Protein 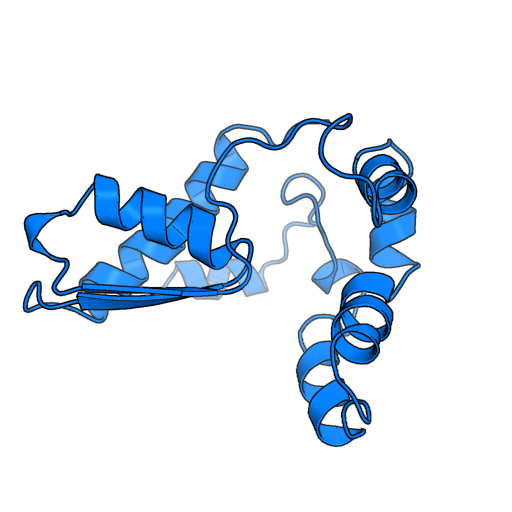AF-A0A9C7PJZ8-F1 (afdb_monomer_lite)

pLDDT: mean 70.58, std 18.26, range [32.34, 97.75]

Structure (mmCIF, N/CA/C/O backbone):
data_AF-A0A9C7PJZ8-F1
#
_entry.id   AF-A0A9C7PJZ8-F1
#
loop_
_atom_site.group_PDB
_atom_site.id
_atom_site.type_symbol
_atom_site.label_atom_id
_atom_site.label_alt_id
_atom_site.label_comp_id
_atom_site.label_asym_id
_atom_site.label_entity_id
_atom_site.label_seq_id
_atom_site.pdbx_PDB_ins_code
_atom_site.Cartn_x
_atom_site.Cartn_y
_atom_site.Cartn_z
_atom_site.occupancy
_atom_site.B_iso_or_equiv
_atom_site.auth_seq_id
_atom_site.auth_comp_id
_atom_site.auth_asym_id
_atom_site.auth_atom_id
_atom_site.pdbx_PDB_model_num
ATOM 1 N N . MET A 1 1 ? 16.365 11.785 -6.742 1.00 36.53 1 MET A N 1
ATOM 2 C CA . MET A 1 1 ? 15.647 12.972 -6.226 1.00 36.53 1 MET A CA 1
ATOM 3 C C . MET A 1 1 ? 14.552 12.459 -5.299 1.00 36.53 1 MET A C 1
ATOM 5 O O . MET A 1 1 ? 13.861 11.531 -5.699 1.00 36.53 1 MET A O 1
ATOM 9 N N . ALA A 1 2 ? 14.459 12.929 -4.051 1.00 34.19 2 ALA A N 1
ATOM 10 C CA . ALA A 1 2 ? 13.341 12.554 -3.178 1.00 34.19 2 ALA A CA 1
ATOM 11 C C . ALA A 1 2 ? 12.045 13.169 -3.738 1.00 34.19 2 ALA A C 1
ATOM 13 O O . ALA A 1 2 ? 12.118 14.288 -4.249 1.00 34.19 2 ALA A O 1
ATOM 14 N N . PRO A 1 3 ? 10.889 12.483 -3.677 1.00 42.41 3 PRO A N 1
ATOM 15 C CA . PRO A 1 3 ? 9.631 13.099 -4.074 1.00 42.41 3 PRO A CA 1
ATOM 16 C C . PRO A 1 3 ? 9.414 14.365 -3.239 1.00 42.41 3 PRO A C 1
ATOM 18 O O . PRO A 1 3 ? 9.582 14.350 -2.016 1.00 42.41 3 PRO A O 1
ATOM 21 N N . THR A 1 4 ? 9.071 15.469 -3.897 1.00 45.03 4 THR A N 1
ATOM 22 C CA . THR A 1 4 ? 8.714 16.709 -3.207 1.00 45.03 4 THR A CA 1
ATOM 23 C C . THR A 1 4 ? 7.458 16.485 -2.360 1.00 45.03 4 THR A C 1
ATOM 25 O O . THR A 1 4 ? 6.641 15.593 -2.618 1.00 45.03 4 THR A O 1
ATOM 28 N N . ALA A 1 5 ? 7.273 17.308 -1.326 1.00 45.72 5 ALA A N 1
ATOM 29 C CA . ALA A 1 5 ? 6.141 17.201 -0.402 1.00 45.72 5 ALA A CA 1
ATOM 30 C C . ALA A 1 5 ? 4.760 17.203 -1.105 1.00 45.72 5 ALA A C 1
ATOM 32 O O . ALA A 1 5 ? 3.780 16.718 -0.542 1.00 45.72 5 ALA A O 1
ATOM 33 N N . THR A 1 6 ? 4.673 17.711 -2.336 1.00 45.94 6 THR A N 1
ATOM 34 C CA . THR A 1 6 ? 3.452 17.827 -3.148 1.00 45.94 6 THR A CA 1
ATOM 35 C C . THR A 1 6 ? 2.918 16.477 -3.648 1.00 45.94 6 THR A C 1
ATOM 37 O O . THR A 1 6 ? 1.704 16.247 -3.643 1.00 45.94 6 THR A O 1
ATOM 40 N N . ALA A 1 7 ? 3.804 15.553 -4.031 1.00 53.09 7 ALA A N 1
ATOM 41 C CA . ALA A 1 7 ? 3.425 14.228 -4.531 1.00 53.09 7 ALA A CA 1
ATOM 42 C C . ALA A 1 7 ? 2.818 13.348 -3.423 1.00 53.09 7 ALA A C 1
ATOM 44 O O . ALA A 1 7 ? 1.745 12.765 -3.589 1.00 53.09 7 ALA A O 1
ATOM 45 N N . LEU A 1 8 ? 3.468 13.332 -2.255 1.00 51.75 8 LEU A N 1
ATOM 46 C CA . LEU A 1 8 ? 2.996 12.632 -1.056 1.00 51.75 8 LEU A CA 1
ATOM 47 C C . LEU A 1 8 ? 1.656 13.188 -0.557 1.00 51.75 8 LEU A C 1
ATOM 49 O O . LEU A 1 8 ? 0.753 12.418 -0.236 1.00 51.75 8 LEU A O 1
ATOM 53 N N . ARG A 1 9 ? 1.481 14.517 -0.569 1.00 57.34 9 ARG A N 1
ATOM 54 C CA . ARG A 1 9 ? 0.204 15.162 -0.212 1.00 57.34 9 ARG A CA 1
ATOM 55 C C . ARG A 1 9 ? -0.939 14.768 -1.150 1.00 57.34 9 ARG A C 1
ATOM 57 O O . ARG A 1 9 ? -2.061 14.589 -0.688 1.00 57.34 9 ARG A O 1
ATOM 64 N N . SER A 1 10 ? -0.662 14.591 -2.442 1.00 62.22 10 SER A N 1
ATOM 65 C CA . SER A 1 10 ? -1.684 14.211 -3.426 1.00 62.22 10 SER A CA 1
ATOM 66 C C . SER A 1 10 ? -2.188 12.776 -3.229 1.00 62.22 10 SER A C 1
ATOM 68 O O . SER A 1 10 ? -3.394 12.547 -3.273 1.00 62.22 10 SER A O 1
ATOM 70 N N . LEU A 1 11 ? -1.291 11.820 -2.961 1.00 60.25 11 LEU A N 1
ATOM 71 C CA . LEU A 1 11 ? -1.665 10.426 -2.675 1.00 60.25 11 LEU A CA 1
ATOM 72 C C . LEU A 1 11 ? -2.443 10.301 -1.363 1.00 60.25 11 LEU A C 1
ATOM 74 O O . LEU A 1 11 ? -3.479 9.641 -1.324 1.00 60.25 11 LEU A O 1
ATOM 78 N N . LEU A 1 12 ? -1.987 10.996 -0.317 1.00 62.09 12 LEU A N 1
ATOM 79 C CA . LEU A 1 12 ? -2.677 11.037 0.971 1.00 62.09 12 LEU A CA 1
ATOM 80 C C . LEU A 1 12 ? -4.079 11.653 0.855 1.00 62.09 12 LEU A C 1
ATOM 82 O O . LEU A 1 12 ? -5.016 11.154 1.472 1.00 62.09 12 LEU A O 1
ATOM 86 N N . SER A 1 13 ? -4.249 12.697 0.037 1.00 64.56 13 SER A N 1
ATOM 87 C CA . SER A 1 13 ? -5.549 13.344 -0.186 1.00 64.56 13 SER A CA 1
ATOM 88 C C . SER A 1 13 ? -6.565 12.418 -0.864 1.00 64.56 13 SER A C 1
ATOM 90 O O . SER A 1 13 ? -7.709 12.359 -0.416 1.00 64.56 13 SER A O 1
ATOM 92 N N . ILE A 1 14 ? -6.151 11.659 -1.885 1.00 67.00 14 ILE A N 1
ATOM 93 C CA . ILE A 1 14 ? -7.023 10.677 -2.556 1.00 67.00 14 ILE A CA 1
ATOM 94 C C . ILE A 1 14 ? -7.437 9.583 -1.569 1.00 67.00 14 ILE A C 1
ATOM 96 O O . ILE A 1 14 ? -8.618 9.270 -1.444 1.00 67.00 14 ILE A O 1
ATOM 100 N N . TRP A 1 15 ? -6.473 9.052 -0.816 1.00 67.44 15 TRP A N 1
ATOM 101 C CA . TRP A 1 15 ? -6.726 8.009 0.174 1.00 67.44 15 TRP A CA 1
ATOM 102 C C . TRP A 1 15 ? -7.683 8.466 1.275 1.00 67.44 15 TRP A C 1
ATOM 104 O O . TRP A 1 15 ? -8.681 7.802 1.544 1.00 67.44 15 TRP A O 1
ATOM 114 N N . THR A 1 16 ? -7.433 9.633 1.868 1.00 64.69 16 THR A N 1
ATOM 115 C CA . THR A 1 16 ? -8.276 10.165 2.948 1.00 64.69 16 THR A CA 1
ATOM 116 C C . THR A 1 16 ? -9.698 10.438 2.445 1.00 64.69 16 THR A C 1
ATOM 118 O O . THR A 1 16 ? -10.662 10.098 3.127 1.00 64.69 16 THR A O 1
ATOM 121 N N . GLY A 1 17 ? -9.845 10.964 1.221 1.00 64.56 17 GLY A N 1
ATOM 122 C CA . GLY A 1 17 ? -11.154 11.186 0.598 1.00 64.56 17 GLY A CA 1
ATOM 123 C C . GLY A 1 17 ? -11.938 9.894 0.335 1.00 64.56 17 GLY A C 1
ATOM 124 O O . GLY A 1 17 ? -13.152 9.868 0.536 1.00 64.56 17 GLY A O 1
ATOM 125 N N . CYS A 1 18 ? -11.263 8.808 -0.057 1.00 67.19 18 CYS A N 1
ATOM 126 C CA . CYS A 1 18 ? -11.900 7.499 -0.218 1.00 67.19 18 CYS A CA 1
ATOM 127 C C . CYS A 1 18 ? -12.420 6.940 1.115 1.00 67.19 18 CYS A C 1
ATOM 129 O O . CYS A 1 18 ? -13.559 6.484 1.165 1.00 67.19 18 CYS A O 1
ATOM 131 N N . PHE A 1 19 ? -11.641 7.009 2.200 1.00 66.06 19 PHE A N 1
ATOM 132 C CA . PHE A 1 19 ? -12.062 6.453 3.494 1.00 66.06 19 PHE A CA 1
ATOM 133 C C . PHE A 1 19 ? -13.255 7.189 4.108 1.00 66.06 19 PHE A C 1
ATOM 135 O O . PHE A 1 19 ? -14.160 6.536 4.619 1.00 66.06 19 PHE A O 1
ATOM 142 N N . VAL A 1 20 ? -13.320 8.518 3.976 1.00 64.19 20 VAL A N 1
ATOM 143 C CA . VAL A 1 20 ? -14.484 9.298 4.435 1.00 64.19 20 VAL A CA 1
ATOM 144 C C . VAL A 1 20 ? -15.769 8.872 3.714 1.00 64.19 20 VAL A C 1
ATOM 146 O O . VAL A 1 20 ? -16.827 8.816 4.332 1.00 64.19 20 VAL A O 1
ATOM 149 N N . LYS A 1 21 ? -15.691 8.535 2.419 1.00 67.12 21 LYS A N 1
ATOM 150 C CA . LYS A 1 21 ? -16.859 8.077 1.646 1.00 67.12 21 LYS A CA 1
ATOM 151 C C . LYS A 1 21 ? -17.228 6.614 1.917 1.00 67.12 21 LYS A C 1
ATOM 153 O O . LYS A 1 21 ? -18.398 6.266 1.820 1.00 67.12 21 LYS A O 1
ATOM 158 N N . LEU A 1 22 ? -16.249 5.759 2.216 1.00 69.12 22 LEU A N 1
ATOM 159 C CA . LEU A 1 22 ? -16.442 4.306 2.318 1.00 69.12 22 LEU A CA 1
ATOM 160 C C . LEU A 1 22 ? -16.697 3.803 3.745 1.00 69.12 22 LEU A C 1
ATOM 162 O O . LEU A 1 22 ? -17.173 2.682 3.904 1.00 69.12 22 LEU A O 1
ATOM 166 N N . ALA A 1 23 ? -16.386 4.597 4.771 1.00 66.94 23 ALA A N 1
ATOM 167 C CA . ALA A 1 23 ? -16.509 4.183 6.166 1.00 66.94 23 ALA A CA 1
ATOM 168 C C . ALA A 1 23 ? -17.159 5.259 7.053 1.00 66.94 23 ALA A C 1
ATOM 170 O O . ALA A 1 23 ? -16.502 5.808 7.941 1.00 66.94 23 ALA A O 1
ATOM 171 N N . PRO A 1 24 ? -18.453 5.555 6.841 1.00 70.38 24 PRO A N 1
ATOM 172 C CA . PRO A 1 24 ? -19.162 6.588 7.598 1.00 70.38 24 PRO A CA 1
ATOM 173 C C . PRO A 1 24 ? -19.290 6.265 9.097 1.00 70.38 24 PRO A C 1
ATOM 175 O O . PRO A 1 24 ? -19.355 7.178 9.915 1.00 70.38 24 PRO A O 1
ATOM 178 N N . ASP A 1 25 ? -19.271 4.981 9.465 1.00 79.44 25 ASP A N 1
ATOM 179 C CA . ASP A 1 25 ? -19.582 4.527 10.826 1.00 79.44 25 ASP A CA 1
ATOM 180 C C . ASP A 1 25 ? -18.359 4.433 11.752 1.00 79.44 25 ASP A C 1
ATOM 182 O O . ASP A 1 25 ? -18.463 3.878 12.844 1.00 79.44 25 ASP A O 1
ATOM 186 N N . ASN A 1 26 ? -17.185 4.926 11.333 1.00 81.69 26 ASN A N 1
ATOM 187 C CA . ASN A 1 26 ? -15.962 4.899 12.151 1.00 81.69 26 ASN A CA 1
ATOM 188 C C . ASN A 1 26 ? -15.577 3.488 12.661 1.00 81.69 26 ASN A C 1
ATOM 190 O O . ASN A 1 26 ? -15.018 3.334 13.740 1.00 81.69 26 ASN A O 1
ATOM 194 N N . ASN A 1 27 ? -15.865 2.441 11.883 1.00 88.56 27 ASN A N 1
ATOM 195 C CA . ASN A 1 27 ? -15.641 1.042 12.269 1.00 88.56 27 ASN A CA 1
ATOM 196 C C . ASN A 1 27 ? -14.758 0.306 11.246 1.00 88.56 27 ASN A C 1
ATOM 198 O O . ASN A 1 27 ? -15.118 -0.740 10.701 1.00 88.56 27 ASN A O 1
ATOM 202 N N . VAL A 1 28 ? -13.605 0.895 10.930 1.00 90.75 28 VAL A N 1
ATOM 203 C CA . VAL A 1 28 ? -12.729 0.454 9.840 1.00 90.75 28 VAL A CA 1
ATOM 204 C C . VAL A 1 28 ? -11.820 -0.680 10.290 1.00 90.75 28 VAL A C 1
ATOM 206 O O . VAL A 1 28 ? -11.072 -0.551 11.257 1.00 90.75 28 VAL A O 1
ATOM 209 N N . THR A 1 29 ? -11.831 -1.783 9.542 1.00 93.19 29 THR A N 1
ATOM 210 C CA . THR A 1 29 ? -10.794 -2.819 9.632 1.00 93.19 29 THR A CA 1
ATOM 211 C C . THR A 1 29 ? -9.828 -2.647 8.467 1.00 93.19 29 THR A C 1
ATOM 213 O O . THR A 1 29 ? -10.221 -2.803 7.312 1.00 93.19 29 THR A O 1
ATOM 216 N N . LEU A 1 30 ? -8.571 -2.312 8.753 1.00 93.00 30 LEU A N 1
ATOM 217 C CA . LEU A 1 30 ? -7.536 -2.159 7.731 1.00 93.00 30 LEU A CA 1
ATOM 218 C C . LEU A 1 30 ? -6.878 -3.513 7.453 1.00 93.00 30 LEU A C 1
ATOM 220 O O . LEU A 1 30 ? -6.377 -4.146 8.376 1.00 93.00 30 LEU A O 1
ATOM 224 N N . VAL A 1 31 ? -6.841 -3.932 6.187 1.00 95.56 31 VAL A N 1
ATOM 225 C CA . VAL A 1 31 ? -6.050 -5.081 5.717 1.00 95.56 31 VAL A CA 1
ATOM 226 C C . VAL A 1 31 ? -5.054 -4.564 4.684 1.00 95.56 31 VAL A C 1
ATOM 228 O O . VAL A 1 31 ? -5.451 -4.184 3.585 1.00 95.56 31 VAL A O 1
ATOM 231 N N . ILE A 1 32 ? -3.780 -4.444 5.063 1.00 93.69 32 ILE A N 1
ATOM 232 C CA . ILE A 1 32 ? -2.799 -3.610 4.341 1.00 93.69 32 ILE A CA 1
ATOM 233 C C . ILE A 1 32 ? -1.483 -4.341 4.037 1.00 93.69 32 ILE A C 1
ATOM 235 O O . ILE A 1 32 ? -1.030 -5.184 4.808 1.00 93.69 32 ILE A O 1
ATOM 239 N N . HIS A 1 33 ? -0.863 -3.996 2.904 1.00 92.06 33 HIS A N 1
ATOM 240 C CA . HIS A 1 33 ? 0.317 -4.663 2.338 1.00 92.06 33 HIS A CA 1
ATOM 241 C C . HIS A 1 33 ? 1.245 -3.655 1.635 1.00 92.06 33 HIS A C 1
ATOM 243 O O . HIS A 1 33 ? 0.745 -2.711 1.015 1.00 92.06 33 HIS A O 1
ATOM 249 N N . ASP A 1 34 ? 2.570 -3.845 1.723 1.00 88.56 34 ASP A N 1
ATOM 250 C CA . ASP A 1 34 ? 3.605 -3.018 1.069 1.00 88.56 34 ASP A CA 1
ATOM 251 C C . ASP A 1 34 ? 3.395 -1.497 1.304 1.00 88.56 34 ASP A C 1
ATOM 253 O O . ASP A 1 34 ? 3.170 -1.072 2.438 1.00 88.56 34 ASP A O 1
ATOM 257 N N . TRP A 1 35 ? 3.415 -0.637 0.279 1.00 85.88 35 TRP A N 1
ATOM 258 C CA . TRP A 1 35 ? 3.150 0.803 0.421 1.00 85.88 35 TRP A CA 1
ATOM 259 C C . TRP A 1 35 ? 1.751 1.120 0.963 1.00 85.88 35 TRP A C 1
ATOM 261 O O . TRP A 1 35 ? 1.559 2.166 1.594 1.00 85.88 35 TRP A O 1
ATOM 271 N N . GLY A 1 36 ? 0.789 0.211 0.780 1.00 87.00 36 GLY A N 1
ATOM 272 C CA . GLY A 1 36 ? -0.525 0.297 1.410 1.00 87.00 36 GLY A CA 1
ATOM 273 C C . GLY A 1 36 ? -0.437 0.284 2.937 1.00 87.00 36 GLY A C 1
ATOM 274 O O . GLY A 1 36 ? -1.266 0.910 3.594 1.00 87.00 36 GLY A O 1
ATOM 275 N N . SER A 1 37 ? 0.597 -0.339 3.517 1.00 92.00 37 SER A N 1
ATOM 276 C CA . SER A 1 37 ? 0.824 -0.293 4.961 1.00 92.00 37 SER A CA 1
ATOM 277 C C . SER A 1 37 ? 1.283 1.087 5.425 1.00 92.00 37 SER A C 1
ATOM 279 O O . SER A 1 37 ? 0.765 1.598 6.411 1.00 92.00 37 SER A O 1
ATOM 281 N N . GLY A 1 38 ? 2.204 1.732 4.701 1.00 89.25 38 GLY A N 1
ATOM 282 C CA . GLY A 1 38 ? 2.670 3.082 5.035 1.00 89.25 38 GLY A CA 1
ATOM 283 C C . GLY A 1 38 ? 1.529 4.103 5.021 1.00 89.25 38 GLY A C 1
ATOM 284 O O . GLY A 1 38 ? 1.406 4.914 5.939 1.00 89.25 38 GLY A O 1
ATOM 285 N N . LEU A 1 39 ? 0.653 4.013 4.015 1.00 87.75 39 LEU A N 1
ATOM 286 C CA . LEU A 1 39 ? -0.555 4.837 3.917 1.00 87.75 39 LEU A CA 1
ATOM 287 C C . LEU A 1 39 ? -1.575 4.489 5.010 1.00 87.75 39 LEU A C 1
ATOM 289 O O . LEU A 1 39 ? -2.064 5.384 5.698 1.00 87.75 39 LEU A O 1
ATOM 293 N N . GLY A 1 40 ? -1.857 3.199 5.208 1.00 89.75 40 GLY A N 1
ATOM 294 C CA . GLY A 1 40 ? -2.822 2.717 6.195 1.00 89.75 40 GLY A CA 1
ATOM 295 C C . GLY A 1 40 ? -2.435 3.061 7.631 1.00 89.75 40 GLY A C 1
ATOM 296 O O . GLY A 1 40 ? -3.257 3.593 8.370 1.00 89.75 40 GLY A O 1
ATOM 297 N N . PHE A 1 41 ? -1.176 2.846 8.019 1.00 92.81 41 PHE A N 1
ATOM 298 C CA . PHE A 1 41 ? -0.676 3.219 9.344 1.00 92.81 41 PHE A CA 1
ATOM 299 C C . PHE A 1 41 ? -0.686 4.733 9.555 1.00 92.81 41 PHE A C 1
ATOM 301 O O . PHE A 1 41 ? -1.025 5.199 10.643 1.00 92.81 41 PHE A O 1
ATOM 308 N N . HIS A 1 42 ? -0.347 5.514 8.525 1.00 90.38 42 HIS A N 1
ATOM 309 C CA . HIS A 1 42 ? -0.427 6.968 8.611 1.00 90.38 42 HIS A CA 1
ATOM 310 C C . HIS A 1 42 ? -1.870 7.442 8.819 1.00 90.38 42 HIS A C 1
ATOM 312 O O . HIS A 1 42 ? -2.119 8.262 9.700 1.00 90.38 42 HIS A O 1
ATOM 318 N N . TRP A 1 43 ? -2.826 6.893 8.064 1.00 88.62 43 TRP A N 1
ATOM 319 C CA . TRP A 1 43 ? -4.242 7.217 8.223 1.00 88.62 43 TRP A CA 1
ATOM 320 C C . TRP A 1 43 ? -4.782 6.775 9.589 1.00 88.62 43 TRP A C 1
ATOM 322 O O . TRP A 1 43 ? -5.410 7.581 10.269 1.00 88.62 43 TRP A O 1
ATOM 332 N N . ALA A 1 44 ? -4.473 5.554 10.037 1.00 91.19 44 ALA A N 1
ATOM 333 C CA . ALA A 1 44 ? -4.887 5.037 11.343 1.00 91.19 44 ALA A CA 1
ATOM 334 C C . ALA A 1 44 ? -4.362 5.901 12.497 1.00 91.19 44 ALA A C 1
ATOM 336 O O . ALA A 1 44 ? -5.095 6.202 13.433 1.00 91.19 44 ALA A O 1
ATOM 337 N N . ARG A 1 45 ? -3.109 6.369 12.400 1.00 92.25 45 ARG A N 1
ATOM 338 C CA . ARG A 1 45 ? -2.525 7.297 13.378 1.00 92.25 45 ARG A CA 1
ATOM 339 C C . ARG A 1 45 ? -3.296 8.618 13.462 1.00 92.25 45 ARG A C 1
ATOM 341 O O . ARG A 1 45 ? -3.354 9.208 14.536 1.00 92.25 45 ARG A O 1
ATOM 348 N N . LEU A 1 46 ? -3.829 9.102 12.342 1.00 89.06 46 LEU A N 1
ATOM 349 C CA . LEU A 1 46 ? -4.598 10.347 12.283 1.00 89.06 46 LEU A CA 1
ATOM 350 C C . LEU A 1 46 ? -6.086 10.157 12.626 1.00 89.06 46 LEU A C 1
ATOM 352 O O . LEU A 1 46 ? -6.747 11.142 12.933 1.00 89.06 46 LEU A O 1
ATOM 356 N N . ASN A 1 47 ? -6.603 8.924 12.589 1.00 88.56 47 ASN A N 1
ATOM 357 C CA . ASN A 1 47 ? -8.021 8.601 12.787 1.00 88.56 47 ASN A CA 1
ATOM 358 C C . ASN A 1 47 ? -8.205 7.386 13.725 1.00 88.56 47 ASN A C 1
ATOM 360 O O . ASN A 1 47 ? -8.849 6.411 13.335 1.00 88.56 47 ASN A O 1
ATOM 364 N N . PRO A 1 48 ? -7.632 7.389 14.944 1.00 91.69 48 PRO A N 1
ATOM 365 C CA . PRO A 1 48 ? -7.624 6.206 15.808 1.00 91.69 48 PRO A CA 1
ATOM 366 C C . PRO A 1 48 ? -9.032 5.758 16.224 1.00 91.69 48 PRO A C 1
ATOM 368 O O . PRO A 1 48 ? -9.298 4.562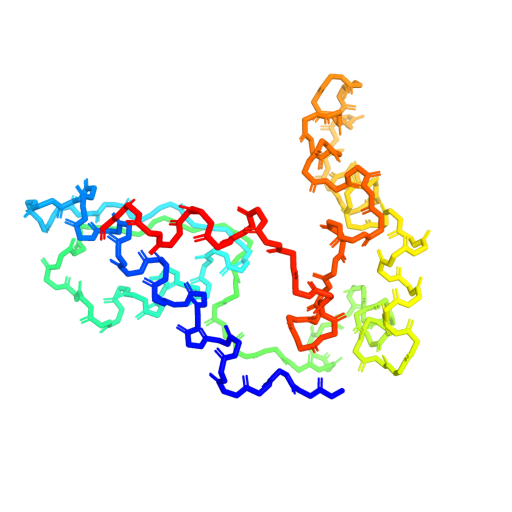 16.253 1.00 91.69 48 PRO A O 1
ATOM 371 N N . GLU A 1 49 ? -9.946 6.704 16.459 1.00 91.25 49 GLU A N 1
ATOM 372 C CA . GLU A 1 49 ? -11.345 6.432 16.838 1.00 91.25 49 GLU A CA 1
ATOM 373 C C . GLU A 1 49 ? -12.146 5.733 15.732 1.00 91.25 49 GLU A C 1
ATOM 375 O O . GLU A 1 49 ? -13.178 5.124 15.997 1.00 91.25 49 GLU A O 1
ATOM 380 N N . SER A 1 50 ? -11.678 5.812 14.484 1.00 89.44 50 SER A N 1
ATOM 381 C CA . SER A 1 50 ? -12.329 5.174 13.341 1.00 89.44 50 SER A CA 1
ATOM 382 C C . SER A 1 50 ? -11.842 3.745 13.092 1.00 89.44 50 SER A C 1
ATOM 384 O O . SER A 1 50 ? -12.340 3.086 12.177 1.00 89.44 50 SER A O 1
ATOM 386 N N . VAL A 1 51 ? -10.840 3.265 13.839 1.00 92.31 51 VAL A N 1
ATOM 387 C CA . VAL A 1 51 ? -10.173 1.983 13.587 1.00 92.31 51 VAL A CA 1
ATOM 388 C C . VAL A 1 51 ? -10.670 0.919 14.558 1.00 92.31 51 VAL A C 1
ATOM 390 O O . VAL A 1 51 ? -10.381 0.943 15.749 1.00 92.31 51 VAL A O 1
ATOM 393 N N . LYS A 1 52 ? -11.333 -0.098 14.009 1.00 94.62 52 LYS A N 1
ATOM 394 C CA . LYS A 1 52 ? -11.701 -1.323 14.726 1.00 94.62 52 LYS A CA 1
ATOM 395 C C . LYS A 1 52 ? -10.510 -2.260 14.916 1.00 94.62 52 LYS A C 1
ATOM 397 O O . LYS A 1 52 ? -10.393 -2.939 15.931 1.00 94.62 52 LYS A O 1
ATOM 402 N N . GLY A 1 53 ? -9.659 -2.358 13.897 1.00 95.12 53 GLY A N 1
ATOM 403 C CA . GLY A 1 53 ? -8.539 -3.290 13.886 1.00 95.12 53 GLY A CA 1
ATOM 404 C C . GLY A 1 53 ? -7.681 -3.174 12.634 1.00 95.12 53 GLY A C 1
ATOM 405 O O . GLY A 1 53 ? -8.092 -2.594 11.627 1.00 95.12 53 GLY A O 1
ATOM 406 N N . ILE A 1 54 ? -6.472 -3.731 12.707 1.00 96.88 54 ILE A N 1
ATOM 407 C CA . ILE A 1 54 ? -5.493 -3.706 11.619 1.00 96.88 54 ILE A CA 1
ATOM 408 C C . ILE A 1 54 ? -4.878 -5.097 11.467 1.00 96.88 54 ILE A C 1
ATOM 410 O O . ILE A 1 54 ? -4.266 -5.613 12.399 1.00 96.88 54 ILE A O 1
ATOM 414 N N . ALA A 1 55 ? -5.006 -5.675 10.277 1.00 97.75 55 ALA A N 1
ATOM 415 C CA . ALA A 1 55 ? -4.232 -6.818 9.819 1.00 97.75 55 ALA A CA 1
ATOM 416 C C . ALA A 1 55 ? -3.251 -6.343 8.740 1.00 97.75 55 ALA A C 1
ATOM 418 O O . ALA A 1 55 ? -3.612 -5.569 7.853 1.00 97.75 55 ALA A O 1
ATOM 419 N N . TYR A 1 56 ? -2.000 -6.785 8.804 1.00 96.81 56 TYR A N 1
ATOM 420 C CA . TYR A 1 56 ? -0.984 -6.381 7.838 1.00 96.81 56 TYR A CA 1
ATOM 421 C C . TYR A 1 56 ? -0.068 -7.544 7.468 1.00 96.81 56 TYR A C 1
ATOM 423 O O . TYR A 1 56 ? 0.119 -8.471 8.253 1.00 96.81 56 TYR A O 1
ATOM 431 N N . MET A 1 57 ? 0.505 -7.481 6.269 1.00 94.75 57 MET A N 1
ATOM 432 C CA . MET A 1 57 ? 1.458 -8.467 5.752 1.00 94.75 57 MET A CA 1
ATOM 433 C C . MET A 1 57 ? 2.505 -7.764 4.884 1.00 94.75 57 MET A C 1
ATOM 435 O O . MET A 1 57 ? 2.180 -6.744 4.280 1.00 94.75 57 MET A O 1
ATOM 439 N N . GLU A 1 58 ? 3.747 -8.264 4.871 1.00 89.94 58 GLU A N 1
ATOM 440 C CA . GLU A 1 58 ? 4.892 -7.672 4.139 1.00 89.94 58 GLU A CA 1
ATOM 441 C C . GLU A 1 58 ? 4.907 -6.131 4.207 1.00 89.94 58 GLU A C 1
ATOM 443 O O . GLU A 1 58 ? 4.928 -5.414 3.206 1.00 89.94 58 GLU A O 1
ATOM 448 N N . ALA A 1 59 ? 4.774 -5.610 5.428 1.00 89.69 59 ALA A N 1
ATOM 449 C CA . ALA A 1 59 ? 4.505 -4.203 5.678 1.00 89.69 59 ALA A CA 1
ATOM 450 C C . ALA A 1 59 ? 5.782 -3.403 5.949 1.00 89.69 59 ALA A C 1
ATOM 452 O O . ALA A 1 59 ? 6.717 -3.860 6.610 1.00 89.69 59 ALA A O 1
ATOM 453 N N . ILE A 1 60 ? 5.763 -2.136 5.546 1.00 89.38 60 ILE A N 1
ATOM 454 C CA . ILE A 1 60 ? 6.755 -1.140 5.948 1.00 89.38 60 ILE A CA 1
ATOM 455 C C . ILE A 1 60 ? 6.389 -0.656 7.360 1.00 89.38 60 ILE A C 1
ATOM 457 O O . ILE A 1 60 ? 5.642 0.309 7.524 1.00 89.38 60 ILE A O 1
ATOM 461 N N . VAL A 1 61 ? 6.874 -1.363 8.385 1.00 91.25 61 VAL A N 1
ATOM 462 C CA . VAL A 1 61 ? 6.572 -1.075 9.807 1.00 91.25 61 VAL A CA 1
ATOM 463 C C . VAL A 1 61 ? 7.544 -0.088 10.457 1.00 91.25 61 VAL A C 1
ATOM 465 O O . VAL A 1 61 ? 7.259 0.467 11.515 1.00 91.25 61 VAL A O 1
ATOM 468 N N . MET A 1 62 ? 8.695 0.149 9.829 1.00 88.19 62 MET A N 1
ATOM 469 C CA . MET A 1 62 ? 9.720 1.077 10.304 1.00 88.19 62 MET A CA 1
ATOM 470 C C . MET A 1 62 ? 10.553 1.621 9.136 1.00 88.19 62 MET A C 1
ATOM 472 O O . MET A 1 62 ? 10.572 1.018 8.058 1.00 88.19 62 MET A O 1
ATOM 476 N N . PRO A 1 63 ? 11.279 2.738 9.325 1.00 85.69 63 PRO A N 1
ATOM 477 C CA . PRO A 1 63 ? 12.283 3.174 8.364 1.00 85.69 63 PRO A CA 1
ATOM 478 C C . PRO A 1 63 ? 13.356 2.096 8.164 1.00 85.69 63 PRO A C 1
ATOM 480 O O . PRO A 1 63 ? 13.918 1.578 9.127 1.00 85.69 63 PRO A O 1
ATOM 483 N N . MET A 1 64 ? 13.657 1.783 6.906 1.00 81.12 64 MET A N 1
ATOM 484 C CA . MET A 1 64 ? 14.689 0.815 6.529 1.00 81.12 64 MET A CA 1
ATOM 485 C C . MET A 1 64 ? 15.979 1.537 6.140 1.00 81.12 64 MET A C 1
ATOM 487 O O . MET A 1 64 ? 15.933 2.569 5.465 1.00 81.12 64 MET A O 1
ATOM 491 N N . SER A 1 65 ? 17.130 0.979 6.518 1.00 83.56 65 SER A N 1
ATOM 492 C CA . SER A 1 65 ? 18.435 1.445 6.049 1.00 83.56 65 SER A CA 1
ATOM 493 C C . SER A 1 65 ? 18.969 0.522 4.953 1.00 83.56 65 SER A C 1
ATOM 495 O O . SER A 1 65 ? 18.528 -0.616 4.777 1.00 83.56 65 SER A O 1
ATOM 497 N N . TRP A 1 66 ? 19.960 0.999 4.202 1.00 82.62 66 TRP A N 1
ATOM 498 C CA . TRP A 1 66 ? 20.638 0.161 3.212 1.00 82.62 66 TRP A CA 1
ATOM 499 C C . TRP A 1 66 ? 21.435 -0.987 3.838 1.00 82.62 66 TRP A C 1
ATOM 501 O O . TRP A 1 66 ? 21.772 -1.940 3.141 1.00 82.62 66 TRP A O 1
ATOM 511 N N . GLU A 1 67 ? 21.752 -0.893 5.127 1.00 77.12 67 GLU A N 1
ATOM 512 C CA . GLU A 1 67 ? 22.477 -1.927 5.865 1.00 77.12 67 GLU A CA 1
ATOM 513 C C . GLU A 1 67 ? 21.548 -3.061 6.303 1.00 77.12 67 GLU A C 1
ATOM 515 O O . GLU A 1 67 ? 21.957 -4.220 6.309 1.00 77.12 67 GLU A O 1
ATOM 520 N N . THR A 1 68 ? 20.280 -2.751 6.590 1.00 68.25 68 THR A N 1
ATOM 521 C CA . THR A 1 68 ? 19.283 -3.747 7.007 1.00 68.25 68 THR A CA 1
ATOM 522 C C . THR A 1 68 ? 18.593 -4.443 5.829 1.00 68.25 68 THR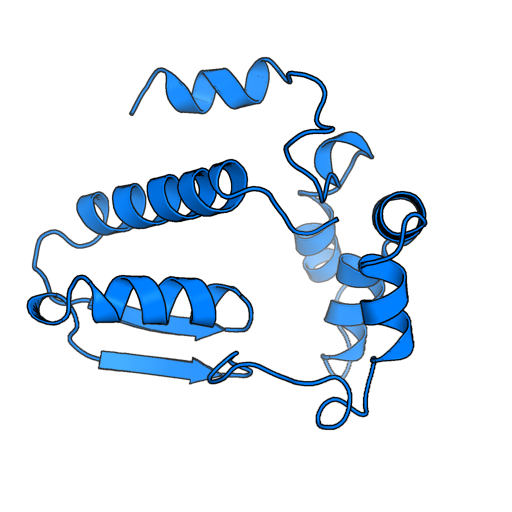 A C 1
ATOM 524 O O . THR A 1 68 ? 18.127 -5.571 5.968 1.00 68.25 68 THR A O 1
ATOM 527 N N . GLY A 1 69 ? 18.549 -3.820 4.645 1.00 64.12 69 GLY A N 1
ATOM 528 C CA . GLY A 1 69 ? 17.977 -4.409 3.430 1.00 64.12 69 GLY A CA 1
ATOM 529 C C . GLY A 1 69 ? 19.009 -5.160 2.585 1.00 64.12 69 GLY A C 1
ATOM 530 O O . GLY A 1 69 ? 19.689 -4.547 1.765 1.00 64.12 69 GLY A O 1
ATOM 531 N N . GLN A 1 70 ? 19.124 -6.484 2.743 1.00 57.66 70 GLN A N 1
ATOM 532 C CA . GLN A 1 70 ? 20.102 -7.280 1.978 1.00 57.66 70 GLN A CA 1
ATOM 533 C C . GLN A 1 70 ? 19.593 -7.717 0.593 1.00 57.66 70 GLN A C 1
ATOM 535 O O . GLN A 1 70 ? 20.326 -7.632 -0.393 1.00 57.66 70 GLN A O 1
ATOM 540 N N . LYS A 1 71 ? 18.331 -8.154 0.476 1.00 65.94 71 LYS A N 1
ATOM 541 C CA . LYS A 1 71 ? 17.757 -8.617 -0.800 1.00 65.94 71 LYS A CA 1
ATOM 542 C C . LYS A 1 71 ? 17.223 -7.438 -1.619 1.00 65.94 71 LYS A C 1
ATOM 544 O O . LYS A 1 71 ? 16.506 -6.589 -1.105 1.00 65.94 71 LYS A O 1
ATOM 549 N N . GLY A 1 72 ? 17.593 -7.364 -2.898 1.00 66.81 72 GLY A N 1
ATOM 550 C CA . GLY A 1 72 ? 17.098 -6.335 -3.825 1.00 66.81 72 GLY A CA 1
ATOM 551 C C . GLY A 1 72 ? 17.730 -4.940 -3.687 1.00 66.81 72 GLY A C 1
ATOM 552 O O . GLY A 1 72 ? 17.385 -4.054 -4.469 1.00 66.81 72 GLY A O 1
ATOM 553 N N . ARG A 1 73 ? 18.686 -4.730 -2.765 1.00 80.00 73 ARG A N 1
ATOM 554 C CA . ARG A 1 73 ? 19.347 -3.429 -2.520 1.00 80.00 73 ARG A CA 1
ATOM 555 C C . ARG A 1 73 ? 19.814 -2.737 -3.800 1.00 80.00 73 ARG A C 1
ATOM 557 O O . ARG A 1 73 ? 19.474 -1.578 -4.014 1.00 80.00 73 ARG A O 1
ATOM 564 N N . GLY A 1 74 ? 20.550 -3.446 -4.657 1.00 79.94 74 GLY A N 1
ATOM 565 C CA . GLY A 1 74 ? 21.086 -2.880 -5.900 1.00 79.94 74 GLY A CA 1
ATOM 566 C C . GLY A 1 74 ? 19.996 -2.412 -6.869 1.00 79.94 74 GLY A C 1
ATOM 567 O O . GLY A 1 74 ? 20.109 -1.335 -7.448 1.00 79.94 74 GLY A O 1
ATOM 568 N N . ILE A 1 75 ? 18.899 -3.168 -6.979 1.00 75.94 75 ILE A N 1
ATOM 569 C CA . ILE A 1 75 ? 17.754 -2.815 -7.831 1.00 75.94 75 ILE A CA 1
ATOM 570 C C . ILE A 1 75 ? 17.069 -1.551 -7.292 1.00 75.94 75 ILE A C 1
ATOM 572 O O . ILE A 1 75 ? 16.876 -0.587 -8.033 1.00 75.94 75 ILE A O 1
ATOM 576 N N . PHE A 1 76 ? 16.780 -1.497 -5.987 1.00 78.38 76 PHE A N 1
ATOM 577 C CA . PHE A 1 76 ? 16.150 -0.326 -5.366 1.00 78.38 76 PHE A CA 1
ATOM 578 C C . PHE A 1 76 ? 17.048 0.920 -5.354 1.00 78.38 76 PHE A C 1
ATOM 580 O O . PHE A 1 76 ? 16.539 2.041 -5.417 1.00 78.38 76 PHE A O 1
ATOM 587 N N . GLN A 1 77 ? 18.372 0.759 -5.281 1.00 83.38 77 GLN A N 1
ATOM 588 C CA . GLN A 1 77 ? 19.322 1.859 -5.481 1.00 83.38 77 GLN A CA 1
ATOM 589 C C . GLN A 1 77 ? 19.300 2.347 -6.935 1.00 83.38 77 GLN A C 1
ATOM 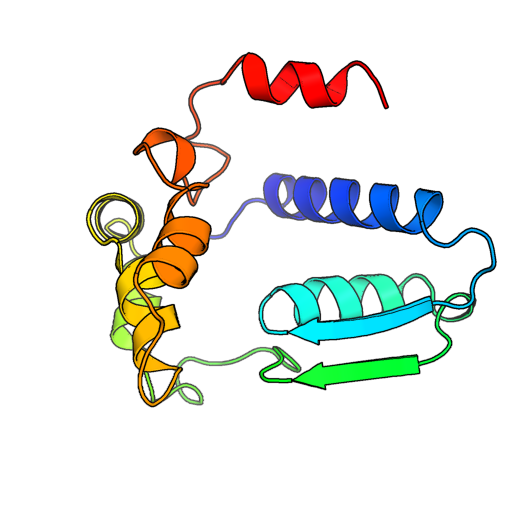591 O O . GLN A 1 77 ? 19.278 3.555 -7.170 1.00 83.38 77 GLN A O 1
ATOM 596 N N . GLY A 1 78 ? 19.222 1.424 -7.899 1.00 81.88 78 GLY A N 1
ATOM 597 C CA . GLY A 1 78 ? 19.034 1.732 -9.315 1.00 81.88 78 GLY A CA 1
ATOM 598 C C . GLY A 1 78 ? 17.779 2.570 -9.563 1.00 81.88 78 GLY A C 1
ATOM 599 O O . GLY A 1 78 ? 17.877 3.640 -10.168 1.00 81.88 78 GLY A O 1
ATOM 600 N N . PHE A 1 79 ? 16.633 2.159 -9.009 1.00 79.38 79 PHE A N 1
ATOM 601 C CA . PHE A 1 79 ? 15.374 2.912 -9.098 1.00 79.38 79 PHE A CA 1
ATOM 602 C C . PHE A 1 79 ? 15.462 4.326 -8.507 1.00 79.38 79 PHE A C 1
ATOM 604 O O . PHE A 1 79 ? 14.814 5.239 -9.006 1.00 79.38 79 PHE A O 1
ATOM 611 N N . ARG A 1 80 ? 16.280 4.540 -7.468 1.00 80.56 80 ARG A N 1
ATOM 612 C CA . ARG A 1 80 ? 16.463 5.858 -6.828 1.00 80.56 80 ARG A CA 1
ATOM 613 C C . ARG A 1 80 ? 17.549 6.727 -7.481 1.00 80.56 80 ARG A C 1
ATOM 615 O O . ARG A 1 80 ? 17.737 7.875 -7.071 1.00 80.56 80 ARG A O 1
ATOM 622 N N . SER A 1 81 ? 18.260 6.198 -8.476 1.00 83.69 81 SER A N 1
ATOM 623 C CA . SER A 1 81 ? 19.300 6.908 -9.230 1.00 83.69 81 SER A CA 1
ATOM 624 C C . SER A 1 81 ? 18.711 7.741 -10.383 1.00 83.69 81 SER A C 1
ATOM 626 O O . SER A 1 81 ? 17.547 7.551 -10.735 1.00 83.69 81 SER A O 1
ATOM 628 N N . PRO A 1 82 ? 19.497 8.609 -11.050 1.00 81.88 82 PRO A N 1
ATOM 629 C CA . PRO A 1 82 ? 19.057 9.299 -12.271 1.00 81.88 82 PRO A CA 1
ATOM 630 C C . PRO A 1 82 ? 18.629 8.358 -13.410 1.00 81.88 82 PRO A C 1
ATOM 632 O O . PRO A 1 82 ? 17.877 8.759 -14.288 1.00 81.88 82 PRO A O 1
ATOM 635 N N . LYS A 1 83 ? 19.075 7.093 -13.394 1.00 79.75 83 LYS A N 1
ATOM 636 C CA . LYS A 1 83 ? 18.654 6.066 -14.363 1.00 79.75 83 LYS A CA 1
ATOM 637 C C . LYS A 1 83 ? 17.293 5.448 -14.025 1.00 79.75 83 LYS A C 1
ATOM 639 O O . LYS A 1 83 ? 16.794 4.637 -14.799 1.00 79.75 83 LYS A O 1
ATOM 644 N N . GLY A 1 84 ? 16.709 5.795 -12.876 1.00 76.56 84 GLY A N 1
ATOM 645 C CA . GLY A 1 84 ? 15.513 5.169 -12.320 1.00 76.56 84 GLY A CA 1
ATOM 646 C C . GLY A 1 84 ? 14.308 5.194 -13.253 1.00 76.56 84 GLY A C 1
ATOM 647 O O . GLY A 1 84 ? 13.594 4.199 -13.336 1.00 76.56 84 GLY A O 1
ATOM 648 N N . GLU A 1 85 ? 14.120 6.272 -14.014 1.00 72.12 85 GLU A N 1
ATOM 649 C CA . GLU A 1 85 ? 13.014 6.374 -14.975 1.00 72.12 85 GLU A CA 1
ATOM 650 C C . GLU A 1 85 ? 13.188 5.417 -16.149 1.00 72.12 85 GLU A C 1
ATOM 652 O O . GLU A 1 85 ? 12.268 4.677 -16.478 1.00 72.12 85 GLU A O 1
ATOM 657 N N . GLY A 1 86 ? 14.393 5.341 -16.719 1.00 71.00 86 GLY A N 1
ATOM 658 C CA . GLY A 1 86 ? 14.710 4.363 -17.761 1.00 71.00 86 GLY A CA 1
ATOM 659 C C . GLY A 1 86 ? 14.599 2.922 -17.256 1.00 71.00 86 GLY A C 1
ATOM 660 O O . GLY A 1 86 ? 14.100 2.052 -17.967 1.00 71.00 86 GLY A O 1
ATOM 661 N N . LEU A 1 87 ? 14.988 2.678 -16.001 1.00 70.12 87 LEU A N 1
ATOM 662 C CA . LEU A 1 87 ? 14.835 1.377 -15.348 1.00 70.12 87 LEU A CA 1
ATOM 663 C C . LEU A 1 87 ? 13.370 1.038 -15.041 1.00 70.12 87 LEU A C 1
ATOM 665 O O . LEU A 1 87 ? 13.024 -0.132 -15.059 1.00 70.12 87 LEU A O 1
ATOM 669 N N . SER A 1 88 ? 12.502 2.018 -14.791 1.00 64.69 88 SER A N 1
ATOM 670 C CA . SER A 1 88 ? 11.082 1.780 -14.470 1.00 64.69 88 SER A CA 1
ATOM 671 C C . SER A 1 88 ? 10.200 1.703 -15.720 1.00 64.69 88 SER A C 1
ATOM 673 O O . SER A 1 88 ? 9.256 0.920 -15.770 1.00 64.69 88 SER A O 1
ATOM 675 N N . ALA A 1 89 ? 10.517 2.490 -16.751 1.00 56.88 89 ALA A N 1
ATOM 676 C CA . ALA A 1 89 ? 9.795 2.513 -18.021 1.00 56.88 89 ALA A CA 1
ATOM 677 C C . ALA A 1 89 ? 10.246 1.393 -18.971 1.00 56.88 89 ALA A C 1
ATOM 679 O O . ALA A 1 89 ? 9.415 0.797 -19.660 1.00 56.88 89 ALA A O 1
ATOM 680 N N . GLY A 1 90 ? 11.554 1.110 -19.004 1.00 47.19 90 GLY A N 1
ATOM 681 C CA . GLY A 1 90 ? 12.156 0.066 -19.833 1.00 47.19 90 GLY A CA 1
ATOM 682 C C . GLY A 1 90 ? 12.093 -1.318 -19.195 1.00 47.19 90 GLY A C 1
ATOM 683 O O . GLY A 1 90 ? 11.956 -2.316 -19.901 1.00 47.19 90 GLY A O 1
ATOM 684 N N . ALA A 1 91 ? 12.123 -1.396 -17.863 1.00 47.38 91 ALA A N 1
ATOM 685 C CA . ALA A 1 91 ? 11.936 -2.653 -17.171 1.00 47.38 91 ALA A CA 1
ATOM 686 C C . ALA A 1 91 ? 10.489 -2.752 -16.685 1.00 47.38 91 ALA A C 1
ATOM 688 O O . ALA A 1 91 ? 10.090 -2.158 -15.689 1.00 47.38 91 ALA A O 1
ATOM 689 N N . GLN A 1 92 ? 9.725 -3.639 -17.317 1.00 53.06 92 GLN A N 1
ATOM 690 C CA . GLN A 1 92 ? 8.530 -4.261 -16.740 1.00 53.06 92 GLN A CA 1
ATOM 691 C C . GLN A 1 92 ? 8.855 -5.033 -15.432 1.00 53.06 92 GLN A C 1
ATOM 693 O O . GLN A 1 92 ? 8.213 -6.026 -15.127 1.00 53.06 92 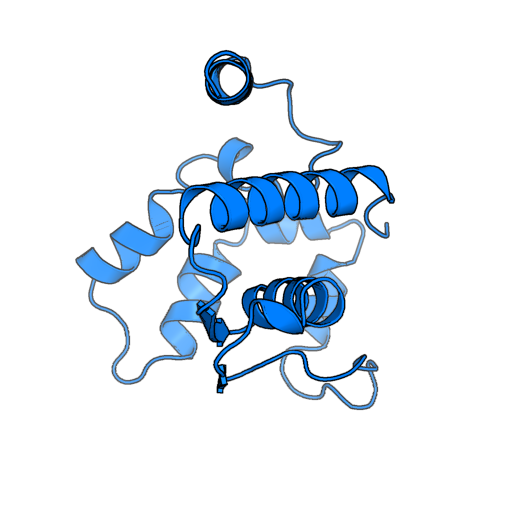GLN A O 1
ATOM 698 N N . HIS A 1 93 ? 9.884 -4.670 -14.661 1.00 49.69 93 HIS A N 1
ATOM 699 C CA . HIS A 1 93 ? 10.410 -5.455 -13.550 1.00 49.69 93 HIS A CA 1
ATOM 700 C C . HIS A 1 93 ? 9.499 -5.462 -12.335 1.00 49.69 93 HIS A C 1
ATOM 702 O O . HIS A 1 93 ? 9.422 -6.500 -11.697 1.00 49.69 93 HIS A O 1
ATOM 708 N N . VAL A 1 94 ? 8.756 -4.394 -12.035 1.00 50.06 94 VAL A N 1
ATOM 709 C CA . VAL A 1 94 ? 7.783 -4.454 -10.930 1.00 50.06 94 VAL A CA 1
ATOM 710 C C . VAL A 1 94 ? 6.618 -5.376 -11.309 1.00 50.06 94 VAL A C 1
ATOM 712 O O . VAL A 1 94 ? 6.310 -6.301 -10.566 1.00 50.06 94 VAL A O 1
ATOM 715 N N . CYS A 1 95 ? 6.049 -5.212 -12.509 1.00 47.38 95 CYS A N 1
ATOM 716 C CA . CYS A 1 95 ? 4.839 -5.935 -12.921 1.00 47.38 95 CYS A CA 1
ATOM 717 C C . CYS A 1 95 ? 5.085 -7.334 -13.517 1.00 47.38 95 CYS A C 1
ATOM 719 O O . CYS A 1 95 ? 4.186 -8.159 -13.465 1.00 47.38 95 CYS A O 1
ATOM 721 N N . ARG A 1 96 ? 6.256 -7.628 -14.106 1.00 44.69 96 ARG A N 1
ATOM 722 C CA . ARG A 1 96 ? 6.630 -8.970 -14.614 1.00 44.69 96 ARG A CA 1
ATOM 723 C C . ARG A 1 96 ? 7.631 -9.708 -13.730 1.00 44.69 96 ARG A C 1
ATOM 725 O O . ARG A 1 96 ? 7.585 -10.926 -13.708 1.00 44.69 96 ARG A O 1
ATOM 732 N N . GLY A 1 97 ? 8.551 -9.005 -13.068 1.00 47.59 97 GLY A N 1
ATOM 733 C CA . GLY A 1 97 ? 9.634 -9.619 -12.291 1.00 47.59 97 GLY A CA 1
ATOM 734 C C . GLY A 1 97 ? 9.288 -9.781 -10.814 1.00 47.59 97 GLY A C 1
ATOM 735 O O . GLY A 1 97 ? 9.367 -10.882 -10.296 1.00 47.59 97 GLY A O 1
ATOM 736 N N . GLY A 1 98 ? 8.855 -8.704 -10.156 1.00 54.75 98 GLY A N 1
ATOM 737 C CA . GLY A 1 98 ? 8.539 -8.674 -8.730 1.00 54.75 98 GLY A CA 1
ATOM 738 C C . GLY A 1 98 ? 7.320 -9.521 -8.396 1.00 54.75 98 GLY A C 1
ATOM 739 O O . GLY A 1 98 ? 7.430 -10.449 -7.610 1.00 54.75 98 GLY A O 1
ATOM 740 N N . VAL A 1 99 ? 6.179 -9.268 -9.042 1.00 54.88 99 VAL A N 1
ATOM 741 C CA . VAL A 1 99 ? 4.942 -10.013 -8.747 1.00 54.88 99 VAL A CA 1
ATOM 742 C C . VAL A 1 99 ? 5.088 -11.507 -9.080 1.00 54.88 99 VAL A C 1
ATOM 744 O O . VAL A 1 99 ? 4.789 -12.351 -8.245 1.00 54.88 99 VAL A O 1
ATOM 747 N N . ALA A 1 100 ? 5.625 -11.864 -10.253 1.00 50.78 100 ALA A N 1
ATOM 748 C CA . ALA A 1 100 ? 5.743 -13.271 -10.649 1.00 50.78 100 ALA A CA 1
ATOM 749 C C . ALA A 1 100 ? 6.815 -14.055 -9.864 1.00 50.78 100 ALA A C 1
ATOM 751 O O . ALA A 1 100 ? 6.637 -15.248 -9.651 1.00 50.78 100 ALA A O 1
ATOM 752 N N . GLN A 1 101 ? 7.913 -13.424 -9.416 1.00 51.38 101 GLN A N 1
ATOM 753 C CA . GLN A 1 101 ? 8.933 -14.103 -8.593 1.00 51.38 101 GLN A CA 1
ATOM 754 C C . GLN A 1 101 ? 8.508 -14.293 -7.132 1.00 51.38 101 GLN A C 1
ATOM 756 O O . GLN A 1 101 ? 9.097 -15.121 -6.439 1.00 51.38 101 GLN A O 1
ATOM 761 N N . LEU A 1 102 ? 7.521 -13.531 -6.654 1.00 58.06 102 LEU A N 1
ATOM 762 C CA . LEU A 1 102 ? 7.017 -13.618 -5.281 1.00 58.06 102 LEU A CA 1
ATOM 763 C C . LEU A 1 102 ? 5.911 -14.674 -5.110 1.00 58.06 102 LEU A C 1
ATOM 765 O O . LEU A 1 102 ? 5.548 -14.986 -3.977 1.00 58.06 102 LEU A O 1
ATOM 769 N N . HIS A 1 103 ? 5.415 -15.262 -6.204 1.00 60.34 103 HIS A N 1
ATOM 770 C CA . HIS A 1 103 ? 4.399 -16.314 -6.182 1.00 60.34 103 HIS A CA 1
ATOM 771 C C . HIS A 1 103 ? 4.955 -17.636 -6.728 1.00 60.34 103 HIS A C 1
ATOM 773 O O . HIS A 1 103 ? 5.542 -17.682 -7.804 1.00 60.34 103 HIS A O 1
ATOM 779 N N . HIS A 1 104 ? 4.735 -18.735 -6.002 1.00 54.31 104 HIS A N 1
ATOM 780 C CA . HIS A 1 104 ? 4.987 -20.101 -6.470 1.00 54.31 104 HIS A CA 1
ATOM 781 C C . HIS A 1 104 ? 3.638 -20.834 -6.560 1.00 54.31 104 HIS A C 1
ATOM 783 O O . HIS A 1 104 ? 2.909 -20.799 -5.567 1.00 54.31 104 HIS A O 1
ATOM 789 N N . PRO A 1 105 ? 3.266 -21.464 -7.696 1.00 63.62 105 PRO A N 1
ATOM 790 C CA . PRO A 1 105 ? 4.069 -21.814 -8.881 1.00 63.62 105 PRO A CA 1
ATOM 791 C C . PRO A 1 105 ? 4.200 -20.710 -9.957 1.00 63.62 105 PRO A C 1
ATOM 793 O O . PRO A 1 105 ? 4.647 -20.987 -11.067 1.00 63.62 105 PRO A O 1
ATOM 796 N N . GLY A 1 106 ? 3.864 -19.462 -9.628 1.00 71.75 106 GLY A N 1
ATOM 797 C CA . GLY A 1 106 ? 3.788 -18.333 -10.560 1.00 71.75 106 GLY A CA 1
ATOM 798 C C . GLY A 1 106 ? 2.331 -17.942 -10.816 1.00 71.75 106 GLY A C 1
ATOM 799 O O . GLY A 1 106 ? 1.425 -18.639 -10.367 1.00 71.75 106 GLY A O 1
ATOM 800 N N . LEU A 1 107 ? 2.112 -16.820 -11.501 1.00 80.81 107 LEU A N 1
ATOM 801 C CA . LEU A 1 107 ? 0.774 -16.350 -11.878 1.00 80.81 107 LEU A CA 1
ATOM 802 C C . LEU A 1 107 ? 0.424 -16.787 -13.304 1.00 80.81 107 LEU A C 1
ATOM 804 O O . LEU A 1 107 ? 1.293 -16.785 -14.183 1.00 80.81 107 LEU A O 1
ATOM 808 N N . ALA A 1 108 ? -0.846 -17.116 -13.530 1.00 86.31 108 ALA A N 1
ATOM 809 C CA . ALA A 1 108 ? -1.392 -17.401 -14.848 1.00 86.31 108 ALA A CA 1
ATOM 810 C C . ALA A 1 108 ? -1.380 -16.150 -15.749 1.00 86.31 108 ALA A C 1
ATOM 812 O O . ALA A 1 108 ? -1.208 -15.013 -15.297 1.00 86.31 108 ALA A O 1
ATOM 813 N N . ASP A 1 109 ? -1.524 -16.347 -17.060 1.00 84.56 109 ASP A N 1
ATOM 814 C CA . ASP A 1 109 ? -1.403 -15.250 -18.026 1.00 84.56 109 ASP A CA 1
ATOM 815 C C . ASP A 1 109 ? -2.495 -14.189 -17.869 1.00 84.56 109 ASP A C 1
ATOM 817 O O . ASP A 1 109 ? -2.217 -12.999 -18.014 1.00 84.56 109 ASP A O 1
ATOM 821 N N . ASP A 1 110 ? -3.721 -14.594 -17.553 1.00 89.06 110 ASP A N 1
ATOM 822 C CA . ASP A 1 110 ? -4.846 -13.703 -17.275 1.00 89.06 110 ASP A CA 1
ATOM 823 C C . ASP A 1 110 ? -4.620 -12.875 -16.001 1.00 89.06 110 ASP A C 1
ATOM 825 O O . ASP A 1 110 ? -4.772 -11.650 -16.035 1.00 89.06 110 ASP A O 1
ATOM 829 N N . GLU A 1 111 ? -4.147 -13.505 -14.922 1.00 84.50 111 GLU A N 1
ATOM 830 C CA . GLU A 1 111 ? -3.750 -12.832 -13.679 1.00 84.50 111 GLU A CA 1
ATOM 831 C C . GLU A 1 111 ? -2.640 -11.806 -13.947 1.00 84.50 111 GLU A C 1
ATOM 833 O O . GLU A 1 111 ? -2.740 -10.632 -13.580 1.00 84.50 111 GLU A O 1
ATOM 838 N N . MET A 1 112 ? -1.599 -12.209 -14.679 1.00 82.81 112 MET A N 1
ATOM 839 C CA . MET A 1 112 ? -0.512 -11.311 -15.063 1.00 82.81 112 MET A CA 1
ATOM 840 C C . MET A 1 112 ? -0.971 -10.183 -15.988 1.00 82.81 112 MET A C 1
ATOM 842 O O . MET A 1 112 ? -0.413 -9.084 -15.939 1.00 82.81 112 MET A O 1
ATOM 846 N N . ASN A 1 113 ? -1.967 -10.419 -16.840 1.00 85.19 113 ASN A N 1
ATOM 847 C CA . ASN A 1 113 ? -2.526 -9.388 -17.708 1.00 85.19 113 ASN A CA 1
ATOM 848 C C . ASN A 1 113 ? -3.315 -8.346 -16.910 1.00 85.19 113 ASN A C 1
ATOM 850 O O . ASN A 1 113 ? -3.189 -7.159 -17.215 1.00 85.19 113 ASN A O 1
ATOM 854 N N . ALA A 1 114 ? -4.014 -8.741 -15.841 1.00 85.81 114 ALA A N 1
ATOM 855 C CA . ALA A 1 114 ? -4.645 -7.796 -14.919 1.00 85.81 114 ALA A CA 1
ATOM 856 C C . ALA A 1 114 ? -3.610 -6.863 -14.262 1.00 85.81 114 ALA A C 1
ATOM 858 O O . ALA A 1 114 ? -3.819 -5.652 -14.209 1.00 85.81 114 ALA A O 1
ATOM 859 N N . TYR A 1 115 ? -2.445 -7.388 -13.859 1.00 82.06 115 TYR A N 1
ATOM 860 C CA . TYR A 1 115 ? -1.346 -6.562 -13.335 1.00 82.06 115 TYR A CA 1
ATOM 861 C C . TYR A 1 115 ? -0.704 -5.648 -14.385 1.00 82.06 115 TYR A C 1
ATOM 863 O O . TYR A 1 115 ? -0.182 -4.589 -14.040 1.00 82.06 115 TYR A O 1
ATOM 871 N N . ARG A 1 116 ? -0.705 -6.040 -15.664 1.00 81.69 116 ARG A N 1
ATOM 872 C CA . ARG A 1 116 ? -0.110 -5.255 -16.762 1.00 81.69 116 ARG A CA 1
ATOM 873 C C . ARG A 1 116 ? -1.038 -4.163 -17.285 1.00 81.69 116 ARG A C 1
ATOM 875 O O . ARG A 1 116 ? -0.530 -3.145 -17.748 1.00 81.69 116 ARG A O 1
ATOM 882 N N . ALA A 1 117 ? -2.355 -4.364 -17.223 1.00 86.25 117 ALA A N 1
ATOM 883 C CA . ALA A 1 117 ? -3.345 -3.482 -17.843 1.00 86.25 117 ALA A CA 1
ATOM 884 C C . ALA A 1 117 ? -3.229 -2.000 -17.421 1.00 86.25 117 ALA A C 1
ATOM 886 O O . ALA A 1 117 ? -3.278 -1.147 -18.304 1.00 86.25 117 ALA A O 1
ATOM 887 N N . PRO A 1 118 ? -2.980 -1.650 -16.140 1.00 83.62 118 PRO A N 1
ATOM 888 C CA . PRO A 1 118 ? -2.810 -0.249 -15.737 1.00 83.62 118 PRO A CA 1
ATOM 889 C C . PRO A 1 118 ? -1.516 0.408 -16.242 1.00 83.62 118 PRO A C 1
ATOM 891 O O . PRO A 1 118 ? -1.355 1.616 -16.102 1.00 83.62 118 PRO A O 1
ATOM 894 N N . PHE A 1 119 ? -0.583 -0.376 -16.789 1.00 81.25 119 PHE A N 1
ATOM 895 C CA . PHE A 1 119 ? 0.766 0.032 -17.182 1.00 81.25 119 PHE A CA 1
ATOM 896 C C . PHE A 1 119 ? 1.033 -0.290 -18.659 1.00 81.25 119 PHE A C 1
ATOM 898 O O . PHE A 1 119 ? 2.131 -0.710 -19.030 1.00 81.25 119 PHE A O 1
ATOM 905 N N . ASP A 1 120 ? 0.027 -0.150 -19.512 1.00 79.75 120 ASP A N 1
ATOM 906 C CA . ASP A 1 120 ? 0.048 -0.493 -20.938 1.00 79.75 120 ASP A CA 1
ATOM 907 C C . ASP A 1 120 ? 1.000 0.383 -21.778 1.00 79.75 120 ASP A C 1
ATOM 909 O O . ASP A 1 120 ? 1.705 -0.116 -22.659 1.00 79.75 120 ASP A O 1
ATOM 913 N N . THR A 1 121 ? 1.120 1.664 -21.437 1.00 79.19 121 THR A N 1
ATOM 914 C CA . THR A 1 121 ? 1.926 2.668 -22.144 1.00 79.19 121 THR A CA 1
ATOM 915 C C . THR A 1 121 ? 3.031 3.251 -21.254 1.00 79.19 121 THR A C 1
ATOM 917 O O . THR A 1 121 ? 2.920 3.212 -20.026 1.00 79.19 121 THR A O 1
ATOM 920 N N . PRO A 1 122 ? 4.117 3.811 -21.827 1.00 74.88 122 PRO A N 1
ATOM 921 C CA . PRO A 1 122 ? 5.144 4.515 -21.053 1.00 74.88 122 PRO A CA 1
ATOM 922 C C . PRO A 1 122 ? 4.589 5.649 -20.177 1.00 74.88 122 PRO A C 1
ATOM 924 O O . PRO A 1 122 ? 5.021 5.797 -19.035 1.00 74.88 122 PRO A O 1
ATOM 927 N N . ASP A 1 123 ? 3.586 6.388 -20.659 1.00 77.25 123 ASP A N 1
ATOM 928 C CA . ASP A 1 123 ? 2.951 7.474 -19.898 1.00 77.25 123 ASP A CA 1
ATOM 929 C C . ASP A 1 123 ? 2.210 6.967 -18.654 1.00 77.25 123 ASP A C 1
ATOM 931 O O . ASP A 1 123 ? 2.207 7.616 -17.607 1.00 77.25 123 ASP A O 1
ATOM 935 N N . ASN A 1 124 ? 1.650 5.759 -18.717 1.00 76.56 124 ASN A N 1
ATOM 936 C CA . ASN A 1 124 ? 1.002 5.121 -17.574 1.00 76.56 124 ASN A CA 1
ATOM 937 C C . ASN A 1 124 ? 1.992 4.484 -16.578 1.00 76.56 124 ASN A C 1
ATOM 939 O O . ASN A 1 124 ? 1.582 4.051 -15.504 1.00 76.56 124 ASN A O 1
ATOM 943 N N . ARG A 1 125 ? 3.300 4.477 -16.877 1.00 73.75 125 ARG A N 1
ATOM 944 C CA . ARG A 1 125 ? 4.370 3.908 -16.026 1.00 73.75 125 ARG A CA 1
ATOM 945 C C . ARG A 1 125 ? 5.169 4.952 -15.251 1.00 73.75 125 ARG A C 1
ATOM 947 O O . ARG A 1 125 ? 6.209 4.636 -14.675 1.00 73.75 125 ARG A O 1
ATOM 954 N N . GLN A 1 126 ? 4.720 6.200 -15.250 1.00 66.88 126 GLN A N 1
ATOM 955 C CA . GLN A 1 126 ? 5.461 7.287 -14.624 1.00 66.88 126 GLN A CA 1
ATOM 956 C C . GLN A 1 126 ? 5.544 7.115 -13.112 1.00 66.88 126 GLN A C 1
ATOM 958 O O . GLN A 1 126 ? 4.541 7.072 -12.402 1.00 66.88 126 GLN A O 1
ATOM 963 N N . THR A 1 127 ? 6.777 7.059 -12.625 1.00 64.06 127 THR A N 1
ATOM 964 C CA . THR A 1 127 ? 7.101 6.953 -11.202 1.00 64.06 127 THR A CA 1
ATOM 965 C C . THR A 1 127 ? 7.269 8.318 -10.543 1.00 64.06 127 THR A C 1
ATOM 967 O O . THR A 1 127 ? 7.166 8.422 -9.322 1.00 64.06 127 THR A O 1
ATOM 970 N N . ASN A 1 128 ? 7.523 9.367 -11.336 1.00 58.31 128 ASN A N 1
ATOM 971 C CA . ASN A 1 128 ? 7.621 10.741 -10.863 1.00 58.31 128 ASN A CA 1
ATOM 972 C C . ASN A 1 128 ? 6.423 11.572 -11.362 1.00 58.31 128 ASN A C 1
ATOM 974 O O . ASN A 1 128 ? 6.339 11.858 -12.556 1.00 58.31 128 ASN A O 1
ATOM 978 N N . PRO A 1 129 ? 5.510 12.004 -10.475 1.00 52.78 129 PRO A N 1
ATOM 979 C CA . PRO A 1 129 ? 4.358 12.809 -10.872 1.00 52.78 129 PRO A CA 1
ATOM 980 C C . PRO A 1 129 ? 4.721 14.205 -11.405 1.00 52.78 129 PRO A C 1
ATOM 982 O O . PRO A 1 129 ? 3.876 14.830 -12.037 1.00 52.78 129 PRO A O 1
ATOM 985 N N . GLU A 1 130 ? 5.944 14.697 -11.184 1.00 45.97 130 GLU A N 1
ATOM 986 C CA . GLU A 1 130 ? 6.410 15.985 -11.727 1.00 45.97 130 GLU A CA 1
ATOM 987 C C . GLU A 1 130 ? 6.840 15.910 -13.198 1.00 45.97 130 GLU A C 1
ATOM 989 O O . GLU A 1 130 ? 6.873 16.931 -13.877 1.00 45.97 130 GLU A O 1
ATOM 994 N N . LEU A 1 131 ? 7.155 14.710 -13.695 1.00 43.56 131 LEU A N 1
ATOM 995 C CA . LEU A 1 131 ? 7.584 14.473 -15.079 1.00 43.56 131 LEU A CA 1
ATOM 996 C C . LEU A 1 131 ? 6.453 13.916 -15.951 1.00 43.56 131 LEU A C 1
ATOM 998 O O . LEU A 1 131 ? 6.658 13.585 -17.117 1.00 43.56 131 LEU A O 1
ATOM 1002 N N . ALA A 1 132 ? 5.242 13.854 -15.395 1.00 44.50 132 ALA A N 1
ATOM 1003 C CA . ALA A 1 132 ? 4.065 13.484 -16.146 1.00 44.50 132 ALA A CA 1
ATOM 1004 C C . ALA A 1 132 ? 3.687 14.596 -17.136 1.00 44.50 132 ALA A C 1
ATOM 1006 O O . ALA A 1 132 ? 3.464 15.731 -16.697 1.00 44.50 132 ALA A O 1
ATOM 1007 N N . PRO A 1 133 ? 3.534 14.313 -18.448 1.00 40.56 133 PRO A N 1
ATOM 1008 C CA . PRO A 1 133 ? 2.831 15.231 -19.319 1.00 40.56 133 PRO A CA 1
ATOM 1009 C C . PRO A 1 133 ? 1.446 15.429 -18.707 1.00 40.56 133 PRO A C 1
ATOM 1011 O O . PRO A 1 133 ? 0.854 14.497 -18.153 1.00 40.56 133 PRO A O 1
ATOM 1014 N N . ALA A 1 134 ? 0.949 16.662 -18.746 1.00 46.28 134 ALA A N 1
ATOM 1015 C CA . ALA A 1 134 ? -0.360 16.999 -18.214 1.00 46.28 134 ALA A CA 1
ATOM 1016 C C . ALA A 1 134 ? -1.436 16.216 -18.983 1.00 46.28 134 ALA A C 1
ATOM 1018 O O . ALA A 1 134 ? -1.978 16.714 -19.961 1.00 46.28 134 ALA A O 1
ATOM 1019 N N . ASN A 1 135 ? -1.727 14.982 -18.565 1.00 42.44 135 ASN A N 1
ATOM 1020 C CA . ASN A 1 135 ? -2.721 14.141 -19.209 1.00 42.44 135 ASN A CA 1
ATOM 1021 C C . ASN A 1 135 ? -4.113 14.696 -18.846 1.00 42.44 135 ASN A C 1
ATOM 1023 O O . ASN A 1 135 ? -4.507 14.636 -17.670 1.00 42.44 135 ASN A O 1
ATOM 1027 N N . PRO A 1 136 ? -4.855 15.266 -19.813 1.00 44.16 136 PRO A N 1
ATOM 1028 C CA . PRO A 1 136 ? -6.147 15.890 -19.555 1.00 44.16 136 PRO A CA 1
ATOM 1029 C C . PRO A 1 136 ? -7.202 14.885 -19.068 1.00 44.16 136 PRO A C 1
ATOM 1031 O O . PRO A 1 136 ? -8.107 15.277 -18.327 1.00 44.16 136 PRO A O 1
ATOM 1034 N N . ASP A 1 137 ? -7.050 13.590 -19.359 1.00 47.16 137 ASP A N 1
ATOM 1035 C CA . ASP A 1 137 ? -7.992 12.558 -18.910 1.00 47.16 137 ASP A CA 1
ATOM 1036 C C . ASP A 1 137 ? -7.885 12.273 -17.407 1.00 47.16 137 ASP A C 1
ATOM 1038 O O . ASP A 1 137 ? -8.887 11.970 -16.757 1.00 47.16 137 ASP A O 1
ATOM 1042 N N . ARG A 1 138 ? -6.720 12.518 -16.787 1.00 47.56 138 ARG A N 1
ATOM 1043 C CA . ARG A 1 138 ? -6.578 12.448 -15.319 1.00 47.56 138 ARG A CA 1
ATOM 1044 C C . ARG A 1 138 ? -7.240 13.624 -14.589 1.00 47.56 138 ARG A C 1
ATOM 1046 O O . ARG A 1 138 ? -7.457 13.537 -13.380 1.00 47.56 138 ARG A O 1
ATOM 1053 N N . ARG A 1 139 ? -7.577 14.726 -15.281 1.00 38.62 139 ARG A N 1
ATOM 1054 C CA . ARG A 1 139 ? -8.323 15.857 -14.686 1.00 38.62 139 ARG A CA 1
ATOM 1055 C C . ARG A 1 139 ? -9.832 15.627 -14.655 1.00 38.62 139 ARG A C 1
ATOM 1057 O O . ARG A 1 139 ? -10.479 16.174 -13.769 1.00 38.62 139 ARG A O 1
ATOM 1064 N N . ARG A 1 140 ? -10.404 14.803 -15.541 1.00 35.31 140 ARG A N 1
ATOM 1065 C CA . ARG A 1 140 ? -11.856 14.527 -15.529 1.00 35.31 140 ARG A CA 1
ATOM 1066 C C . ARG A 1 140 ? -12.301 13.774 -14.273 1.00 35.31 140 ARG A C 1
ATOM 1068 O O . ARG A 1 140 ? -13.370 14.063 -13.751 1.00 35.31 140 ARG A O 1
ATOM 1075 N N . ALA A 1 141 ? -11.432 12.939 -13.701 1.00 36.75 141 ALA A N 1
ATOM 1076 C CA . ALA A 1 141 ? -11.654 12.328 -12.387 1.00 36.75 141 ALA A CA 1
ATOM 1077 C C . ALA A 1 141 ? -11.594 13.328 -11.206 1.00 36.75 141 ALA A C 1
ATOM 1079 O O . ALA A 1 141 ? -11.949 12.973 -10.089 1.00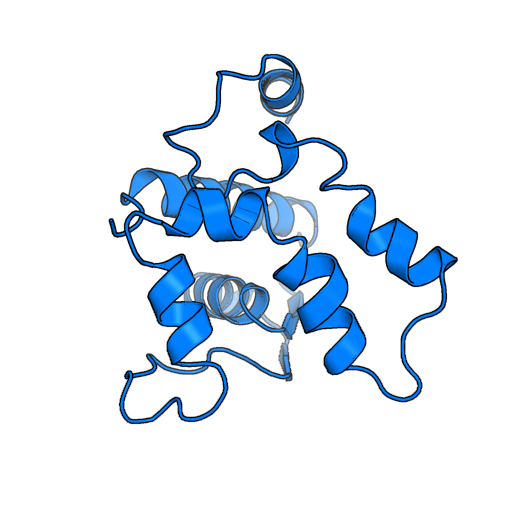 36.75 141 ALA A O 1
ATOM 1080 N N . ARG A 1 142 ? -11.145 14.576 -11.429 1.00 42.59 142 ARG A N 1
ATOM 1081 C CA . ARG A 1 142 ? -11.072 15.643 -10.410 1.00 42.59 142 ARG A CA 1
ATOM 1082 C C . ARG A 1 142 ? -12.239 16.636 -10.467 1.00 42.59 142 ARG A C 1
ATOM 1084 O O . ARG A 1 142 ? -12.315 17.492 -9.596 1.00 42.59 142 ARG A O 1
ATOM 1091 N N . ALA A 1 143 ? -13.105 16.564 -11.481 1.00 32.34 143 ALA A N 1
ATOM 1092 C CA . ALA A 1 143 ? -14.194 17.530 -11.683 1.00 32.34 143 ALA A CA 1
ATOM 1093 C C . ALA A 1 143 ? -15.571 17.034 -11.200 1.00 32.34 143 ALA A C 1
ATOM 1095 O O . ALA A 1 143 ? -16.505 17.826 -11.105 1.00 32.34 143 ALA A O 1
ATOM 1096 N N . HIS A 1 144 ? -15.696 15.750 -10.858 1.00 33.97 144 HIS A N 1
ATOM 1097 C CA . HIS A 1 144 ? -16.904 15.172 -10.272 1.00 33.97 144 HIS A CA 1
ATOM 1098 C C . HIS A 1 144 ? -16.521 14.354 -9.038 1.00 33.97 144 HIS A C 1
ATOM 1100 O O . HIS A 1 144 ? -16.207 13.170 -9.147 1.00 33.97 144 HIS A O 1
ATOM 1106 N N . GLY A 1 145 ? -16.493 14.991 -7.868 1.00 33.59 145 GLY A N 1
ATOM 1107 C CA . GLY A 1 145 ? -16.171 14.319 -6.611 1.00 33.59 145 GLY A CA 1
ATOM 1108 C C . GLY A 1 145 ? -16.338 15.198 -5.395 1.00 33.59 145 GLY A C 1
ATOM 1109 O O . GLY A 1 145 ? -15.878 16.355 -5.459 1.00 33.59 145 GLY A O 1
#

Secondary structure (DSSP, 8-state):
-PPPHHHHHHHHHHHHHHHHHH-TTS-EEEEEEEHHHHHHHHHHHH-GGGEEEEEEEEE--SPPPTTT--TTHHHHHHHHSTTHHHHHHH-TIIIIIIHHHTSSS---HHHHHHHHGGGSSSGGG-S-TTSS---THHHHTTS--

Radius of gyration: 17.38 Å; chains: 1; bounding box: 42×40×39 Å

Sequence (145 aa):
MAPTATALRSLLSIWTGCFVKLAPDNNVTLVIHDWGSGLGFHWARLNPESVKGIAYMEAIVMPMSWETGQKGRGIFQGFRSPKGEGLSAGAQHVCRGGVAQLHHPGLADDEMNAYRAPFDTPDNRQTNPELAPANPDRRRARAHG

Foldseek 3Di:
DPAPPVVVVVVLVVVVVVCVVVQVPLDDEAEAEEVRQVSVVVVCVVRVSSYNYYHYDNHPPDDDDLVRDDPCSVVVVCCVDPCNLVCQLVDPCVLPPVQQVVDPVGDDPVRSVVSCVQVVHSLSRDPHPVPRDPDVVVCVVVPPD